Protein AF-A0A1W9THU1-F1 (afdb_monomer_lite)

Secondary structure (DSSP, 8-state):
-PPP-PPPPPP---S-----HHHHHHHH-TT----EEEE-SSTT-EEES----

pLDDT: mean 90.12, std 12.38, range [51.06, 97.81]

Structure (mmCIF, N/CA/C/O backbone):
data_AF-A0A1W9THU1-F1
#
_entry.id   AF-A0A1W9THU1-F1
#
loop_
_atom_site.group_PDB
_atom_site.id
_atom_site.type_symbol
_atom_site.label_atom_id
_atom_site.label_alt_id
_atom_site.label_comp_id
_atom_site.label_asym_id
_atom_site.label_entity_id
_atom_site.label_seq_id
_atom_site.pdbx_PDB_ins_code
_atom_site.Cartn_x
_atom_site.Cartn_y
_atom_site.Cartn_z
_atom_site.occupancy
_atom_site.B_iso_or_equiv
_atom_site.auth_seq_id
_atom_site.auth_comp_id
_atom_site.auth_asym_id
_atom_site.auth_atom_id
_atom_site.pdbx_PDB_model_num
ATOM 1 N N . MET A 1 1 ? 27.199 -3.531 -33.955 1.00 51.06 1 MET A N 1
ATOM 2 C CA . MET A 1 1 ? 25.927 -2.879 -33.572 1.00 51.06 1 MET A CA 1
ATOM 3 C C . MET A 1 1 ? 26.144 -2.226 -32.217 1.00 51.06 1 MET A C 1
ATOM 5 O O . MET A 1 1 ? 26.595 -2.918 -31.316 1.00 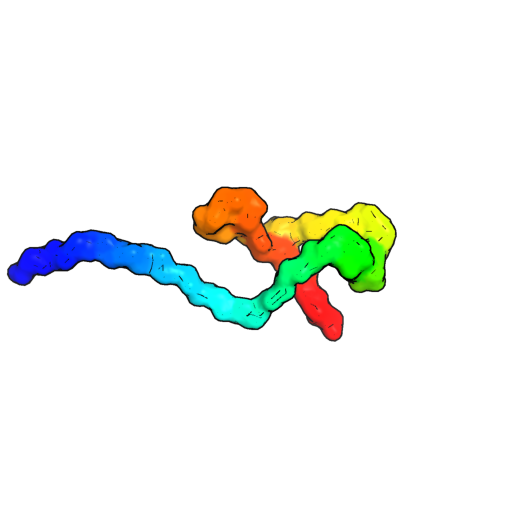51.06 1 MET A O 1
ATOM 9 N N . LYS A 1 2 ? 25.953 -0.907 -32.088 1.00 53.38 2 LYS A N 1
ATOM 10 C CA . LYS A 1 2 ? 26.094 -0.231 -30.789 1.00 53.38 2 LYS A CA 1
ATOM 11 C C . LYS A 1 2 ? 24.907 -0.632 -29.909 1.00 53.38 2 LYS A C 1
ATOM 13 O O . LYS A 1 2 ? 23.7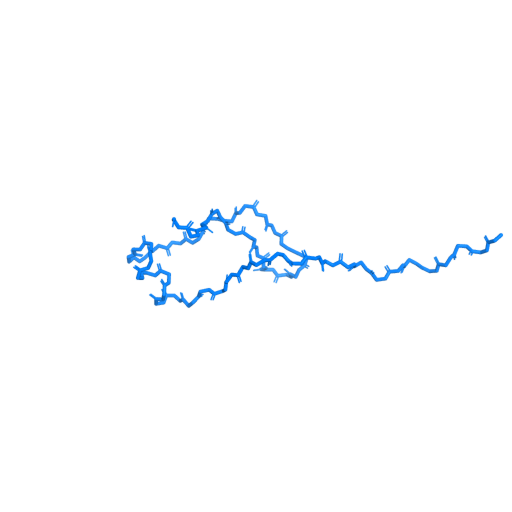69 -0.510 -30.356 1.00 53.38 2 LYS A O 1
ATOM 18 N N . LEU A 1 3 ? 25.177 -1.139 -28.706 1.00 62.62 3 LEU A N 1
ATOM 19 C CA . LEU A 1 3 ? 24.154 -1.345 -27.681 1.00 62.62 3 LEU A CA 1
ATOM 20 C C . LEU A 1 3 ? 23.484 0.010 -27.419 1.00 62.62 3 LEU A C 1
ATOM 22 O O . LEU A 1 3 ? 24.172 0.982 -27.108 1.00 62.62 3 LEU A O 1
ATOM 26 N N . LYS A 1 4 ? 22.166 0.090 -27.636 1.00 67.00 4 LYS A N 1
ATOM 27 C CA . LYS A 1 4 ? 21.369 1.255 -27.234 1.00 67.00 4 LYS A CA 1
ATOM 28 C C . LYS A 1 4 ? 21.514 1.434 -25.722 1.00 67.00 4 LYS A C 1
ATOM 30 O O . LYS A 1 4 ? 21.589 0.440 -25.001 1.00 67.00 4 LYS A O 1
ATOM 35 N N . GLU A 1 5 ? 21.565 2.690 -25.286 1.00 74.50 5 GLU A N 1
ATOM 36 C CA . GLU A 1 5 ? 21.555 3.092 -23.875 1.00 74.50 5 GLU A CA 1
ATOM 37 C C . GLU A 1 5 ? 20.525 2.281 -23.075 1.00 74.50 5 GLU A C 1
ATOM 39 O O . GLU A 1 5 ? 19.484 1.913 -23.638 1.00 74.50 5 GLU A O 1
ATOM 44 N N . PRO A 1 6 ? 20.793 1.965 -21.793 1.00 75.44 6 PRO A N 1
ATOM 45 C CA . PRO A 1 6 ? 19.870 1.156 -21.017 1.00 75.44 6 PRO A CA 1
ATOM 46 C C . PRO A 1 6 ? 18.519 1.874 -20.966 1.00 75.44 6 PRO A C 1
ATOM 48 O O . PRO A 1 6 ? 18.414 3.007 -20.503 1.00 75.44 6 PRO A O 1
ATOM 51 N N . GLY A 1 7 ? 17.495 1.223 -21.517 1.00 81.56 7 GLY A N 1
ATOM 52 C CA . GLY A 1 7 ? 16.147 1.773 -21.565 1.00 81.56 7 GLY A CA 1
ATOM 53 C C . GLY A 1 7 ? 15.597 2.041 -20.165 1.00 81.56 7 GLY A C 1
ATOM 54 O O . GLY A 1 7 ? 16.025 1.440 -19.178 1.00 81.56 7 GLY A O 1
ATOM 55 N N . ILE A 1 8 ? 14.615 2.937 -20.081 1.00 86.62 8 ILE A N 1
ATOM 56 C CA . ILE A 1 8 ? 13.887 3.193 -18.835 1.00 86.62 8 ILE A CA 1
ATOM 57 C C . ILE A 1 8 ? 13.208 1.895 -18.394 1.00 86.62 8 ILE A C 1
ATOM 59 O O . ILE A 1 8 ? 12.517 1.247 -19.184 1.00 86.62 8 ILE A O 1
ATOM 63 N N . ILE A 1 9 ? 13.397 1.509 -17.130 1.00 87.50 9 ILE A N 1
ATOM 64 C CA . ILE A 1 9 ? 12.789 0.284 -16.619 1.00 87.50 9 ILE A CA 1
ATOM 65 C C . ILE A 1 9 ? 11.302 0.522 -16.373 1.00 87.50 9 ILE A C 1
ATOM 67 O O . ILE A 1 9 ? 10.925 1.341 -15.538 1.00 87.50 9 ILE A O 1
ATOM 71 N N . VAL A 1 10 ? 10.466 -0.245 -17.062 1.00 90.25 10 VAL A N 1
ATOM 72 C CA . VAL A 1 10 ? 9.009 -0.159 -16.952 1.00 90.25 10 VAL A CA 1
ATOM 73 C C . VAL A 1 10 ? 8.513 -1.054 -15.814 1.00 90.25 10 VAL A C 1
ATOM 75 O O . VAL A 1 10 ? 8.967 -2.189 -15.659 1.00 90.25 10 VAL A O 1
ATOM 78 N N . GLY A 1 11 ? 7.589 -0.535 -15.005 1.00 91.25 11 GLY A N 1
ATOM 79 C CA . GLY A 1 11 ? 6.771 -1.319 -14.081 1.00 91.25 11 GLY A CA 1
ATOM 80 C C . GLY A 1 11 ? 5.377 -1.513 -14.670 1.00 91.25 11 GLY A C 1
ATOM 81 O O . GLY A 1 11 ? 4.820 -0.574 -15.234 1.00 91.25 11 GLY A O 1
ATOM 82 N N . VAL A 1 12 ? 4.825 -2.720 -14.559 1.00 93.94 12 VAL A N 1
ATOM 83 C CA . VAL A 1 12 ? 3.453 -3.018 -14.988 1.00 93.94 12 VAL A CA 1
ATOM 84 C C . VAL A 1 12 ? 2.606 -3.231 -13.744 1.00 93.94 12 VAL A C 1
ATOM 86 O O . VAL A 1 12 ? 2.944 -4.068 -12.909 1.00 93.94 12 VAL A O 1
ATOM 89 N N . SER A 1 13 ? 1.515 -2.480 -13.634 1.00 94.25 13 SER A N 1
ATOM 90 C CA . SER A 1 13 ? 0.581 -2.580 -12.515 1.00 94.25 13 SER A CA 1
ATOM 91 C C . SER A 1 13 ? -0.628 -3.416 -12.915 1.00 94.25 13 SER A C 1
ATOM 93 O O . SER A 1 13 ? -1.265 -3.141 -13.931 1.00 94.25 13 SER A O 1
ATOM 95 N N . ASN A 1 14 ? -0.964 -4.417 -12.102 1.00 94.25 14 ASN A N 1
ATOM 96 C CA . ASN A 1 14 ? -2.281 -5.047 -12.163 1.00 94.25 14 ASN A CA 1
ATOM 97 C C . ASN A 1 14 ? -3.316 -4.165 -11.431 1.00 94.25 14 ASN A C 1
ATOM 99 O O . ASN A 1 14 ? -2.958 -3.133 -10.853 1.00 94.25 14 ASN A O 1
ATOM 103 N N . ARG A 1 15 ? -4.595 -4.556 -11.444 1.00 95.50 15 ARG A N 1
ATOM 104 C CA . ARG A 1 15 ? -5.633 -3.903 -10.632 1.00 95.50 15 ARG A CA 1
ATOM 105 C C . ARG A 1 15 ? -5.238 -3.953 -9.156 1.00 95.50 15 ARG A C 1
ATOM 107 O O . ARG A 1 15 ? -4.866 -5.008 -8.656 1.00 95.50 15 ARG A O 1
ATOM 114 N N . HIS A 1 16 ? -5.294 -2.803 -8.507 1.00 96.00 16 HIS A N 1
ATOM 115 C CA . HIS A 1 16 ? -5.014 -2.623 -7.090 1.00 96.00 16 HIS A CA 1
ATOM 116 C C . HIS A 1 16 ? -5.737 -1.360 -6.615 1.00 96.00 16 HIS A C 1
ATOM 118 O O . HIS A 1 16 ? -6.206 -0.565 -7.436 1.00 96.00 16 HIS A O 1
ATOM 124 N N . VAL A 1 17 ? -5.812 -1.181 -5.302 1.00 96.06 17 VAL A N 1
ATOM 125 C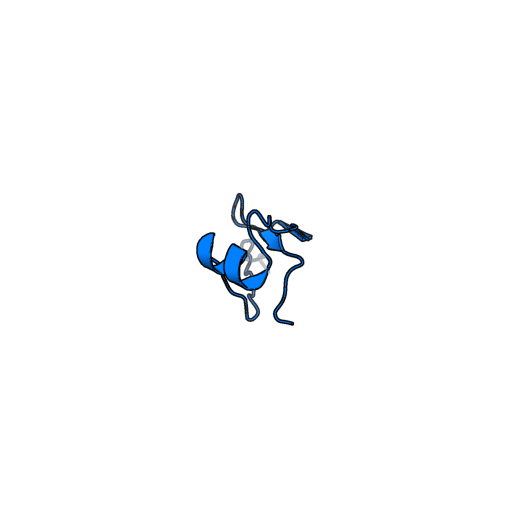 CA . VAL A 1 17 ? -6.448 -0.034 -4.657 1.00 96.06 17 VAL A CA 1
ATOM 126 C C . VAL A 1 17 ? -5.487 0.573 -3.644 1.00 96.06 17 VAL A C 1
ATOM 128 O O . VAL A 1 17 ? -4.641 -0.126 -3.088 1.00 96.06 17 VAL A O 1
ATOM 131 N N . HIS A 1 18 ? -5.589 1.882 -3.437 1.00 96.50 18 HIS A N 1
ATOM 132 C CA . HIS A 1 18 ? -4.964 2.569 -2.309 1.00 96.50 18 HIS A CA 1
ATOM 133 C C . HIS A 1 18 ? -6.085 2.924 -1.345 1.00 96.50 18 HIS A C 1
ATOM 135 O O . HIS A 1 18 ? -7.094 3.485 -1.773 1.00 96.50 18 HIS A O 1
ATOM 141 N N . LEU A 1 19 ? -5.926 2.566 -0.078 1.00 96.19 19 LEU A N 1
ATOM 142 C CA . LEU A 1 19 ? -6.947 2.783 0.939 1.00 96.19 19 LEU A CA 1
ATOM 143 C C . LEU A 1 19 ? -6.578 3.982 1.807 1.00 96.19 19 LEU A C 1
ATOM 145 O O . LEU A 1 19 ? -5.406 4.203 2.125 1.00 96.19 19 LEU A O 1
ATOM 149 N N . SER A 1 20 ? -7.598 4.748 2.186 1.00 97.50 20 SER A N 1
ATOM 150 C CA . SER A 1 20 ? -7.503 5.653 3.327 1.00 97.50 20 SER A CA 1
ATOM 151 C C . SER A 1 20 ? -7.426 4.838 4.622 1.00 97.50 20 SER A C 1
ATOM 153 O O . SER A 1 20 ? -7.700 3.634 4.631 1.00 97.50 20 SER A O 1
ATOM 155 N N . LYS A 1 21 ? -7.062 5.485 5.732 1.00 96.88 21 LYS A N 1
ATOM 156 C CA . LYS A 1 21 ? -7.072 4.811 7.033 1.00 96.88 21 LYS A CA 1
ATOM 157 C C . LYS A 1 21 ? -8.501 4.423 7.424 1.00 96.88 21 LYS A C 1
ATOM 159 O O . LYS A 1 21 ? -8.721 3.326 7.917 1.00 96.88 21 LYS A O 1
ATOM 164 N N . GLU A 1 22 ? -9.457 5.305 7.160 1.00 97.75 22 GLU A N 1
ATOM 165 C CA . GLU A 1 22 ? -10.870 5.102 7.455 1.00 97.75 22 GLU A CA 1
ATOM 166 C C . GLU A 1 22 ? -11.425 3.882 6.706 1.00 97.75 22 GLU A C 1
ATOM 168 O O . GLU A 1 22 ? -12.071 3.027 7.308 1.00 97.75 22 GLU A O 1
ATOM 173 N N . ASP A 1 23 ? -11.122 3.752 5.410 1.00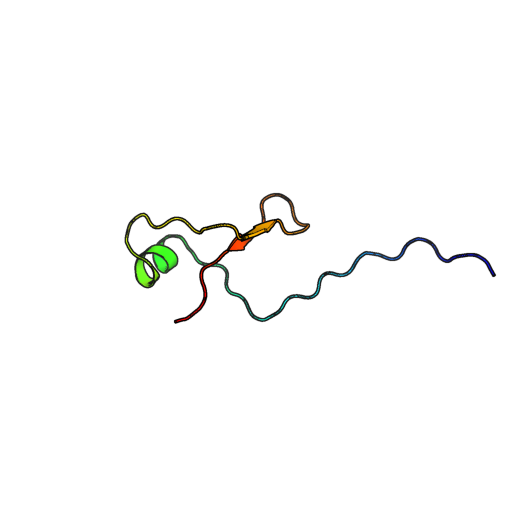 97.38 23 ASP A N 1
ATOM 174 C CA . ASP A 1 23 ? -11.573 2.605 4.611 1.00 97.38 23 ASP A CA 1
ATOM 175 C C . ASP A 1 23 ? -10.865 1.309 5.027 1.00 97.38 23 ASP A C 1
ATOM 177 O O . ASP A 1 23 ? -11.482 0.244 5.034 1.00 97.38 23 ASP A O 1
ATOM 181 N N . LEU A 1 24 ? -9.584 1.386 5.409 1.00 96.25 24 LEU A N 1
ATOM 182 C CA . LEU A 1 24 ? -8.842 0.239 5.932 1.00 96.25 24 LEU A CA 1
ATOM 183 C C . LEU A 1 24 ? -9.497 -0.301 7.209 1.00 96.25 24 LEU A C 1
ATOM 185 O O . LEU A 1 24 ? -9.701 -1.507 7.332 1.00 96.25 24 LEU A O 1
ATOM 189 N N . GLU A 1 25 ? -9.879 0.590 8.125 1.00 96.38 25 GLU A N 1
ATOM 190 C CA . GLU A 1 25 ? -10.532 0.212 9.378 1.00 96.38 25 GLU A CA 1
ATOM 191 C C . GLU A 1 25 ? -11.937 -0.365 9.154 1.00 96.38 25 GLU A C 1
ATOM 193 O O . GLU A 1 25 ? -12.324 -1.320 9.828 1.00 96.38 25 GLU A O 1
ATOM 198 N N . VAL A 1 26 ? -12.688 0.153 8.177 1.00 96.25 26 VAL A N 1
ATOM 199 C CA . VAL A 1 26 ? -14.003 -0.395 7.799 1.00 96.25 26 VAL A CA 1
ATOM 200 C C . VAL A 1 26 ? -13.883 -1.807 7.220 1.00 96.25 26 VAL A C 1
ATOM 202 O O . VAL A 1 26 ? -14.722 -2.660 7.511 1.00 96.25 26 VAL A O 1
ATOM 205 N N . LEU A 1 27 ? -12.865 -2.054 6.393 1.00 95.62 27 LEU A N 1
ATOM 206 C CA . LEU A 1 27 ? -12.694 -3.327 5.690 1.00 95.62 27 LEU A CA 1
ATOM 207 C C . LEU A 1 27 ? -12.037 -4.409 6.560 1.00 95.62 27 LEU A C 1
ATOM 209 O O . LEU A 1 27 ? -12.441 -5.569 6.482 1.00 95.62 27 LEU A O 1
ATOM 213 N N . PHE A 1 28 ? -11.047 -4.045 7.381 1.00 95.50 28 PHE A N 1
ATOM 214 C CA . PHE A 1 28 ? -10.186 -4.998 8.099 1.00 95.50 28 PHE A CA 1
ATOM 215 C C . PHE A 1 28 ? -10.224 -4.863 9.631 1.00 95.50 28 PHE A C 1
ATOM 217 O O . PHE A 1 28 ? -9.734 -5.751 10.330 1.00 95.50 28 PHE A O 1
ATOM 224 N N . GLY A 1 29 ? -10.854 -3.813 10.167 1.00 96.25 29 GLY A N 1
ATOM 225 C CA . GLY A 1 29 ? -11.043 -3.586 11.603 1.00 96.25 29 GLY A CA 1
ATOM 226 C C . GLY A 1 29 ? -10.284 -2.374 12.153 1.00 96.25 29 GLY A C 1
ATOM 227 O O . GLY A 1 29 ? -9.278 -1.934 11.603 1.00 96.25 29 GLY A O 1
ATOM 228 N N . GLU A 1 30 ? -10.768 -1.827 13.270 1.00 97.81 30 GLU A N 1
ATOM 229 C CA . GLU A 1 30 ? -10.174 -0.651 13.918 1.00 97.81 30 GLU A CA 1
ATOM 230 C C . GLU A 1 30 ? -8.706 -0.897 14.309 1.00 97.81 30 GLU A C 1
ATOM 232 O O . GLU A 1 30 ? -8.376 -1.911 14.931 1.00 97.81 30 GLU A O 1
ATOM 237 N N . GLY A 1 31 ? -7.823 0.040 13.950 1.00 96.56 31 GLY A N 1
ATOM 238 C CA . GLY A 1 31 ? -6.391 -0.055 14.236 1.00 96.56 31 GLY A CA 1
ATOM 239 C C . GLY A 1 31 ? -5.624 -1.081 13.395 1.00 96.56 31 GLY A C 1
ATOM 240 O O . GLY A 1 31 ? -4.479 -1.376 13.731 1.00 96.56 31 GLY A O 1
ATOM 241 N N . TYR A 1 32 ? -6.222 -1.625 12.331 1.00 97.06 32 TYR A N 1
ATOM 242 C CA . TYR A 1 32 ? -5.538 -2.554 11.436 1.00 97.06 32 TYR A CA 1
ATOM 243 C C . TYR A 1 32 ? -4.361 -1.884 10.709 1.00 97.06 32 TYR A C 1
ATOM 245 O O . TYR A 1 32 ? -4.468 -0.753 10.229 1.00 97.06 32 TYR A O 1
ATOM 253 N N . GLU A 1 33 ? -3.247 -2.605 10.588 1.00 96.88 33 GLU A N 1
ATOM 254 C CA . GLU A 1 33 ? -2.076 -2.196 9.813 1.00 96.88 33 GLU A CA 1
ATOM 255 C C . GLU A 1 33 ? -1.860 -3.172 8.653 1.00 96.88 33 GLU A C 1
ATOM 257 O O . GLU A 1 33 ? -1.966 -4.383 8.825 1.00 96.88 33 GLU A O 1
ATOM 262 N N . LEU A 1 34 ? -1.563 -2.636 7.465 1.00 96.94 34 LEU A N 1
ATOM 263 C CA . LEU A 1 34 ? -1.266 -3.439 6.277 1.00 96.94 34 LEU A CA 1
ATOM 264 C C . LEU A 1 34 ? 0.006 -4.266 6.483 1.00 96.94 34 LEU A C 1
ATOM 266 O O . LEU A 1 34 ? 0.987 -3.756 7.031 1.00 96.94 34 LEU A O 1
ATOM 270 N N . HIS A 1 35 ? 0.027 -5.489 5.953 1.00 97.12 35 HIS A N 1
ATOM 271 C CA . HIS A 1 35 ? 1.190 -6.374 6.028 1.00 97.12 35 HIS A CA 1
ATOM 272 C C . HIS A 1 35 ? 1.971 -6.338 4.705 1.00 97.12 35 HIS A C 1
ATOM 274 O O . HIS A 1 35 ? 1.507 -6.882 3.701 1.00 97.12 35 HIS A O 1
ATOM 280 N N . PRO A 1 36 ? 3.156 -5.697 4.634 1.00 96.81 36 PRO A N 1
ATOM 281 C CA . PRO A 1 36 ? 3.895 -5.578 3.380 1.00 96.81 36 PRO A CA 1
ATOM 282 C C . PRO A 1 36 ? 4.457 -6.927 2.903 1.00 96.81 36 PRO A C 1
ATOM 284 O O . PRO A 1 36 ? 5.248 -7.553 3.603 1.00 96.81 36 PRO A O 1
ATOM 287 N N . ILE A 1 37 ? 4.146 -7.326 1.665 1.00 96.00 37 ILE A N 1
ATOM 288 C CA . ILE A 1 37 ? 4.789 -8.472 0.992 1.00 96.00 37 ILE A CA 1
ATOM 289 C C . ILE A 1 37 ? 6.079 -8.035 0.299 1.00 96.00 37 ILE A C 1
ATOM 291 O O . ILE A 1 37 ? 7.075 -8.762 0.274 1.00 96.00 37 ILE A O 1
ATOM 295 N N . LYS A 1 38 ? 6.034 -6.886 -0.386 1.00 94.75 38 LYS A N 1
ATOM 296 C CA . LYS A 1 38 ? 7.093 -6.497 -1.319 1.00 94.75 38 LYS A CA 1
ATOM 297 C C . LYS A 1 38 ? 7.184 -4.993 -1.514 1.00 94.75 38 LYS A C 1
ATOM 299 O O . LYS A 1 38 ? 6.215 -4.371 -1.945 1.00 94.75 38 LYS A O 1
ATOM 304 N N . ASP A 1 39 ? 8.394 -4.463 -1.375 1.00 96.69 39 ASP A N 1
ATOM 305 C CA . ASP A 1 39 ? 8.711 -3.091 -1.758 1.00 96.69 39 ASP A CA 1
ATOM 306 C C . ASP A 1 39 ? 8.613 -2.882 -3.274 1.00 96.69 39 ASP A C 1
ATOM 308 O O . ASP A 1 39 ? 9.087 -3.677 -4.102 1.00 96.69 39 ASP A O 1
ATOM 312 N N . LEU A 1 40 ? 8.007 -1.764 -3.647 1.00 94.94 40 LEU A N 1
ATOM 313 C CA . LEU A 1 40 ? 7.976 -1.276 -5.012 1.00 94.94 40 LEU A CA 1
ATOM 314 C C . LEU A 1 40 ? 9.203 -0.403 -5.281 1.00 94.94 40 LEU A C 1
ATOM 316 O O .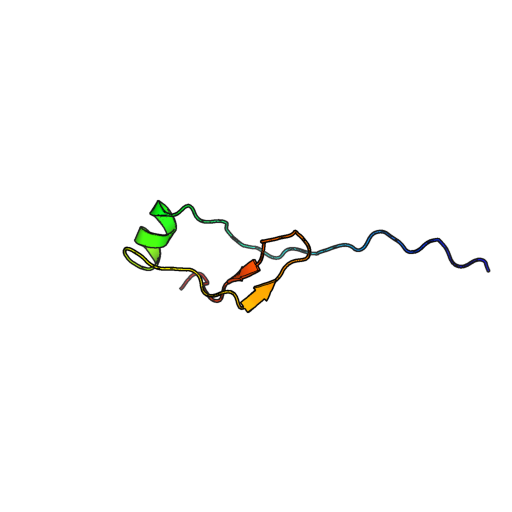 LEU A 1 40 ? 9.984 -0.053 -4.400 1.00 94.94 40 LEU A O 1
ATOM 320 N N . LYS A 1 41 ? 9.400 -0.046 -6.550 1.00 92.50 41 LYS A N 1
ATOM 321 C CA . LYS A 1 41 ? 10.543 0.791 -6.942 1.00 92.50 41 LYS A CA 1
ATOM 322 C C . LYS A 1 41 ? 10.422 2.223 -6.443 1.00 92.50 41 LYS A C 1
ATOM 324 O O . LYS A 1 41 ? 11.435 2.904 -6.310 1.00 92.50 41 LYS A O 1
ATOM 329 N N . GLN A 1 42 ? 9.196 2.694 -6.233 1.00 93.31 42 GLN A N 1
ATOM 330 C CA . GLN A 1 42 ? 8.963 3.994 -5.630 1.00 93.31 42 GLN A CA 1
ATOM 331 C C . GLN A 1 42 ? 9.302 3.928 -4.130 1.00 93.31 42 GLN A C 1
ATOM 333 O O . GLN A 1 42 ? 8.783 3.050 -3.442 1.00 93.31 42 GLN A O 1
ATOM 338 N N . PRO A 1 43 ? 10.140 4.840 -3.608 1.00 95.62 43 PRO A N 1
ATOM 339 C CA . PRO A 1 43 ? 10.516 4.844 -2.198 1.00 95.62 43 PRO A CA 1
ATOM 340 C C . PRO A 1 43 ? 9.303 4.864 -1.259 1.00 95.62 43 PRO A C 1
ATOM 342 O O . PRO A 1 43 ? 8.401 5.685 -1.426 1.00 95.62 43 PRO A O 1
ATOM 345 N N . GLY A 1 44 ? 9.296 3.966 -0.271 1.00 95.81 44 GLY A N 1
ATOM 346 C CA . GLY A 1 44 ? 8.243 3.867 0.747 1.00 95.81 44 GLY A CA 1
ATOM 347 C C . GLY A 1 44 ? 6.923 3.257 0.266 1.00 95.81 44 GLY A C 1
ATOM 348 O O . GLY A 1 44 ? 5.950 3.282 1.010 1.00 95.81 44 GLY A O 1
ATOM 349 N N . GLN A 1 45 ? 6.862 2.741 -0.963 1.00 97.12 45 GLN A N 1
ATOM 350 C CA . GLN A 1 45 ? 5.677 2.073 -1.499 1.00 97.12 45 GLN A CA 1
ATOM 351 C C . GLN A 1 45 ? 5.860 0.558 -1.459 1.00 97.12 45 GLN A C 1
ATOM 353 O O . GLN A 1 45 ? 6.930 0.057 -1.801 1.00 97.12 45 GLN A O 1
ATOM 358 N N . TYR A 1 46 ? 4.802 -0.167 -1.114 1.00 97.38 46 TYR A N 1
ATOM 359 C CA . TYR A 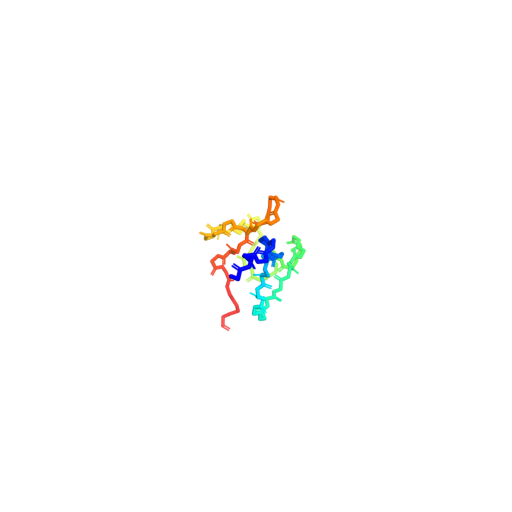1 46 ? 4.803 -1.623 -1.026 1.00 97.38 46 TYR A CA 1
ATOM 360 C C . TYR A 1 46 ? 3.486 -2.213 -1.544 1.00 97.38 46 TYR A C 1
ATOM 362 O O . TYR A 1 46 ? 2.466 -1.531 -1.613 1.00 97.38 46 TYR A O 1
ATOM 370 N N . ALA A 1 47 ? 3.522 -3.486 -1.930 1.00 96.81 47 ALA A N 1
ATOM 371 C CA . ALA A 1 47 ? 2.335 -4.319 -2.082 1.00 96.81 47 ALA A CA 1
ATOM 372 C C . ALA A 1 47 ? 2.059 -5.030 -0.751 1.00 96.81 47 ALA A C 1
ATOM 374 O O . ALA A 1 47 ? 3.000 -5.557 -0.153 1.00 96.81 47 ALA A O 1
ATOM 375 N N . ALA A 1 48 ? 0.806 -5.034 -0.306 1.00 97.44 48 ALA A N 1
ATOM 376 C CA . ALA A 1 48 ? 0.377 -5.647 0.949 1.00 97.44 48 ALA A CA 1
ATOM 377 C C . ALA A 1 48 ? -0.264 -7.031 0.725 1.00 97.44 48 ALA A C 1
ATOM 379 O O . ALA A 1 48 ? -0.638 -7.348 -0.408 1.00 97.44 48 ALA A O 1
ATOM 380 N N . GLU A 1 49 ? -0.353 -7.849 1.777 1.00 96.44 49 GLU A N 1
ATOM 381 C CA . GLU A 1 49 ? -0.987 -9.180 1.756 1.00 96.44 49 GLU A CA 1
ATOM 382 C C . GLU A 1 49 ? -2.492 -9.116 1.520 1.00 96.44 49 GLU A C 1
ATOM 384 O O . GLU A 1 49 ? -3.077 -10.043 0.954 1.00 96.44 49 GLU A O 1
ATOM 389 N N . GLU A 1 50 ? -3.104 -8.010 1.919 1.00 96.44 50 GLU A N 1
ATOM 390 C CA . GLU A 1 50 ? -4.539 -7.826 1.876 1.00 96.44 50 GLU A CA 1
ATOM 391 C C . GLU A 1 50 ? -5.057 -7.721 0.435 1.00 96.44 50 GLU A C 1
ATOM 393 O O . GLU A 1 50 ? -4.569 -6.955 -0.402 1.00 96.44 50 GLU A O 1
ATOM 398 N N . VAL A 1 51 ? -6.107 -8.489 0.164 1.00 87.38 51 VAL A N 1
ATOM 399 C CA . VAL A 1 51 ? -6.853 -8.506 -1.095 1.00 87.38 51 VAL A CA 1
ATOM 400 C C . VAL A 1 51 ? -8.350 -8.437 -0.791 1.00 87.38 51 VAL A C 1
ATOM 402 O O . VAL A 1 51 ? -8.761 -8.637 0.351 1.00 87.38 51 VAL A O 1
ATOM 405 N N . GLU A 1 52 ? -9.173 -8.142 -1.802 1.00 64.06 52 GLU A N 1
ATOM 406 C CA . GLU A 1 52 ? -10.624 -8.337 -1.679 1.00 64.06 52 GLU A CA 1
ATOM 407 C C . GLU A 1 52 ? -10.919 -9.797 -1.301 1.00 64.06 52 GLU A C 1
ATOM 409 O O . GLU A 1 52 ? -10.306 -10.717 -1.851 1.00 64.06 52 GLU A O 1
ATOM 414 N N . VAL A 1 53 ? -11.840 -9.982 -0.352 1.00 54.62 53 VAL A N 1
ATOM 415 C CA . VAL A 1 53 ? -12.347 -11.297 0.072 1.00 54.62 53 VAL A CA 1
ATOM 416 C C . VAL A 1 53 ? -13.274 -11.879 -0.990 1.00 54.62 53 VAL A C 1
ATOM 418 O O . VAL A 1 53 ? -14.125 -11.116 -1.502 1.00 54.62 53 VAL A O 1
#

Radius of gyration: 16.67 Å; chains: 1; bounding box: 40×17×48 Å

Sequence (53 aa):
MKLKEPGIIVGVSNRHVHLSKEDLEVLFGEGYELHPIKDLKQPGQYAAEEVEV

Foldseek 3Di:
DDDPDPDDDDDDDDDDDDDDLVVCCVVPNPPDDFAFPADDPPPPDGDGPDDDD